Protein AF-A0A352J3D4-F1 (afdb_monomer_lite)

Sequence (105 aa):
WGMQPIVGRYTDKNNNDFIATNGLVPDYAINTQEYNTATWKPIGDVNDYLFAKAISLITGKPYQTTATRNLMIPEYKDAELYSTIESVSRQAVIIDDPKLLPPLK

Radius of gyration: 22.4 Å; chains: 1; bounding box: 53×53×46 Å

pLDDT: mean 78.1, std 12.48, range [43.06, 93.44]

Secondary structure (DSSP, 8-state):
----------B-TT--BTTTTTSPPPSS-----TT-GGG---TT-TTSHHHHHHHHHHH-PPP----------PPPPP---S-HHHHHHTS---TTSPPPPPPP-

Structure (mmCIF, N/CA/C/O backbone):
data_AF-A0A352J3D4-F1
#
_entry.id   AF-A0A352J3D4-F1
#
loop_
_atom_site.group_PDB
_atom_site.id
_atom_site.type_symbol
_atom_site.label_atom_id
_atom_site.label_alt_id
_atom_site.label_comp_id
_atom_site.label_asym_id
_atom_site.label_entity_id
_atom_site.label_seq_id
_atom_site.pdbx_PDB_ins_code
_atom_site.Cartn_x
_atom_site.Ca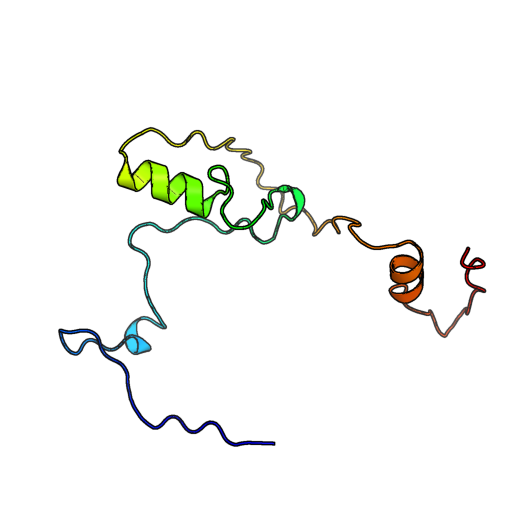rtn_y
_atom_site.Cartn_z
_atom_site.occupancy
_atom_site.B_iso_or_equiv
_atom_site.auth_seq_id
_atom_site.auth_comp_id
_atom_site.auth_asym_id
_atom_site.auth_atom_id
_atom_site.pdbx_PDB_model_num
ATOM 1 N N . TRP A 1 1 ? 13.820 -16.497 18.931 1.00 56.59 1 TRP A N 1
ATOM 2 C CA . TRP A 1 1 ? 12.379 -16.759 18.744 1.00 56.59 1 TRP A CA 1
ATOM 3 C C . TRP A 1 1 ? 11.615 -15.842 19.687 1.00 56.59 1 TRP A C 1
ATOM 5 O O . TRP A 1 1 ? 12.121 -15.569 20.768 1.00 56.59 1 TRP A O 1
ATOM 15 N N . GLY A 1 2 ? 10.466 -15.312 19.271 1.00 83.06 2 GLY A N 1
ATOM 16 C CA . GLY A 1 2 ? 9.659 -14.395 20.078 1.00 83.06 2 GLY A CA 1
ATOM 17 C C . GLY A 1 2 ? 8.185 -14.551 19.726 1.00 83.06 2 GLY A C 1
ATOM 18 O O . GLY A 1 2 ? 7.851 -14.740 18.559 1.00 83.06 2 GLY A O 1
ATOM 19 N N . MET A 1 3 ? 7.321 -14.532 20.737 1.00 86.94 3 MET A N 1
ATOM 20 C CA . MET A 1 3 ? 5.874 -14.624 20.553 1.00 86.94 3 MET A CA 1
ATOM 21 C C . MET A 1 3 ? 5.315 -13.241 20.202 1.00 86.94 3 MET A C 1
ATOM 23 O O . MET A 1 3 ? 5.642 -12.266 20.876 1.00 86.94 3 MET A O 1
ATOM 27 N N . GLN A 1 4 ? 4.453 -13.164 19.186 1.00 88.25 4 GLN A N 1
ATOM 28 C CA . GLN A 1 4 ? 3.697 -11.957 18.832 1.00 88.25 4 GLN A CA 1
ATOM 29 C C . GLN A 1 4 ? 2.209 -12.175 19.158 1.00 88.25 4 GLN A C 1
ATOM 31 O O . GLN A 1 4 ? 1.432 -12.520 18.266 1.00 88.25 4 GLN A O 1
ATOM 36 N N . PRO A 1 5 ? 1.796 -12.058 20.435 1.00 86.44 5 PRO A N 1
ATOM 37 C CA . PRO A 1 5 ? 0.395 -12.207 20.801 1.00 86.44 5 PRO A CA 1
ATOM 38 C C . PRO A 1 5 ? -0.421 -11.005 20.312 1.00 86.44 5 PRO A C 1
ATOM 40 O O . PRO A 1 5 ? 0.029 -9.860 20.374 1.00 86.44 5 PRO A O 1
ATOM 43 N N . ILE A 1 6 ? -1.652 -11.258 19.871 1.00 85.06 6 ILE A N 1
ATOM 44 C CA . ILE A 1 6 ? -2.618 -10.199 19.567 1.00 85.06 6 ILE A CA 1
ATOM 45 C C . ILE A 1 6 ? -3.198 -9.713 20.899 1.00 85.06 6 ILE A C 1
ATOM 47 O O . ILE A 1 6 ? -3.895 -10.460 21.580 1.00 85.06 6 ILE A O 1
ATOM 51 N N . VAL A 1 7 ? -2.896 -8.472 21.283 1.00 85.88 7 VAL A N 1
ATOM 52 C CA . VAL A 1 7 ? -3.280 -7.899 22.592 1.00 85.88 7 VAL A CA 1
ATOM 53 C C . VAL A 1 7 ? -4.412 -6.873 22.512 1.00 85.88 7 VAL A C 1
ATOM 55 O O . VAL A 1 7 ? -4.860 -6.367 23.536 1.00 85.88 7 VAL A O 1
ATOM 58 N N . GLY A 1 8 ? -4.894 -6.556 21.311 1.00 84.31 8 GLY A N 1
ATOM 59 C CA . GLY A 1 8 ? -5.929 -5.549 21.113 1.00 84.31 8 GLY A CA 1
ATOM 60 C C . GLY A 1 8 ? -6.519 -5.584 19.711 1.00 84.31 8 GLY A C 1
ATOM 61 O O . GLY A 1 8 ? -5.918 -6.123 18.782 1.00 84.31 8 GLY A O 1
ATOM 62 N N . ARG A 1 9 ? -7.716 -5.009 19.579 1.00 83.88 9 ARG A N 1
ATOM 63 C CA . ARG A 1 9 ? -8.400 -4.799 18.299 1.00 83.88 9 ARG A CA 1
ATOM 64 C C . ARG A 1 9 ? -8.287 -3.330 17.922 1.00 83.88 9 ARG A C 1
ATOM 66 O O . ARG A 1 9 ? -8.486 -2.463 18.770 1.00 83.88 9 ARG A O 1
ATOM 73 N N . TYR A 1 10 ? -7.980 -3.072 16.658 1.00 84.81 10 TYR A N 1
ATOM 74 C CA . TYR A 1 10 ? -7.966 -1.729 16.095 1.00 84.81 10 TYR A CA 1
ATOM 75 C C . TYR A 1 10 ? -9.288 -1.488 15.373 1.00 84.81 10 TYR A C 1
ATOM 77 O O . TYR A 1 10 ? -9.684 -2.289 14.529 1.00 84.81 10 TYR A O 1
ATOM 85 N N . THR A 1 11 ? -9.956 -0.389 15.704 1.00 88.25 11 THR A N 1
ATOM 86 C CA . THR A 1 11 ? -11.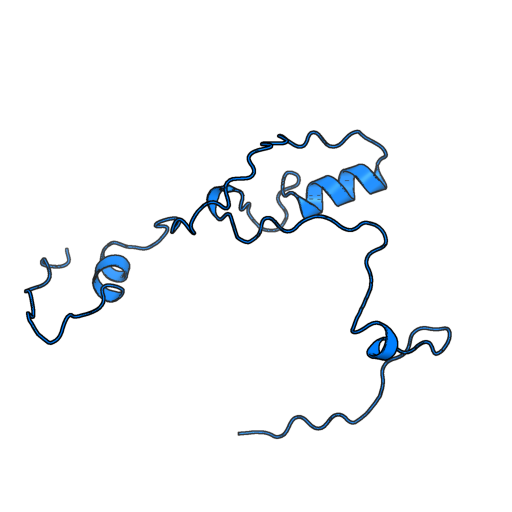205 0.039 15.067 1.00 88.25 11 THR A CA 1
ATOM 87 C C . THR A 1 11 ? -11.061 1.453 14.525 1.00 88.25 11 THR A C 1
ATOM 89 O O . THR A 1 11 ? -10.187 2.209 14.958 1.00 88.25 11 THR A O 1
ATOM 92 N N . ASP A 1 12 ? -11.928 1.830 13.588 1.00 86.88 12 ASP A N 1
ATOM 93 C CA . ASP A 1 12 ? -12.028 3.223 13.152 1.00 86.88 12 ASP A CA 1
ATOM 94 C C . ASP A 1 12 ? -12.645 4.130 14.244 1.00 86.88 12 ASP A C 1
ATOM 96 O O . ASP A 1 12 ? -13.028 3.683 15.330 1.00 86.88 12 ASP A O 1
ATOM 100 N N . LYS A 1 13 ? -12.780 5.430 13.940 1.00 89.69 13 LYS A N 1
ATOM 101 C CA . LYS A 1 13 ? -13.403 6.425 14.837 1.00 89.69 13 LYS A CA 1
ATOM 102 C C . LYS A 1 13 ? -14.864 6.116 15.202 1.00 89.69 13 LYS A C 1
ATOM 104 O O . LYS A 1 13 ? -15.383 6.690 16.153 1.00 89.69 13 LYS A O 1
ATOM 109 N N . ASN A 1 14 ? -15.531 5.2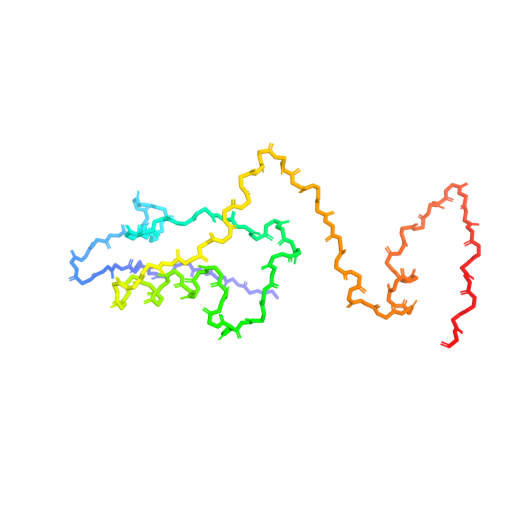75 14.415 1.00 89.69 14 ASN A N 1
ATOM 110 C CA . ASN A 1 14 ? -16.921 4.871 14.588 1.00 89.69 14 ASN A CA 1
ATOM 111 C C . ASN A 1 14 ? -17.024 3.477 15.226 1.00 89.69 14 ASN A C 1
ATOM 113 O O . ASN A 1 14 ? -18.115 2.915 15.289 1.00 89.69 14 ASN A O 1
ATOM 117 N N . ASN A 1 15 ? -15.905 2.924 15.704 1.00 84.62 15 ASN A N 1
ATOM 118 C CA . ASN A 1 15 ? -15.825 1.604 16.311 1.00 84.62 15 ASN A CA 1
ATOM 119 C C . ASN A 1 15 ? -16.123 0.444 15.334 1.00 84.62 15 ASN A C 1
ATOM 121 O O . ASN A 1 15 ? -16.452 -0.661 15.775 1.00 84.62 15 ASN A O 1
ATOM 125 N N . ASN A 1 16 ? -15.989 0.677 14.021 1.00 84.56 16 ASN A N 1
ATOM 126 C CA . ASN A 1 16 ? -16.064 -0.371 13.005 1.00 84.56 16 ASN A CA 1
ATOM 127 C C . ASN A 1 16 ? -14.769 -1.183 13.006 1.00 84.56 16 ASN A C 1
ATOM 129 O O . ASN A 1 16 ? -13.669 -0.623 13.000 1.00 84.56 16 ASN A O 1
ATOM 133 N N . ASP A 1 17 ? -14.908 -2.506 12.995 1.00 80.69 17 ASP A N 1
ATOM 134 C CA . ASP A 1 17 ? -13.781 -3.430 12.931 1.00 80.69 17 ASP A CA 1
ATOM 135 C C . ASP A 1 17 ? -13.484 -3.839 11.482 1.00 80.69 17 ASP A C 1
ATOM 137 O O . ASP A 1 17 ? -14.383 -4.198 10.720 1.00 80.69 17 ASP A O 1
ATOM 141 N N . PHE A 1 18 ? -12.203 -3.839 11.130 1.00 83.31 18 PHE A N 1
ATOM 142 C CA . PHE A 1 18 ? -11.671 -4.264 9.838 1.00 83.31 18 PHE A CA 1
ATOM 143 C C . PHE A 1 18 ? -11.614 -5.793 9.673 1.00 83.31 18 PHE A C 1
ATOM 145 O O . PHE A 1 18 ? -11.347 -6.282 8.576 1.00 83.31 18 PHE A O 1
ATOM 152 N N . ILE A 1 19 ? -11.878 -6.571 10.732 1.00 80.88 19 ILE A N 1
ATOM 153 C CA . ILE A 1 19 ? -11.982 -8.039 10.665 1.00 80.88 19 ILE A CA 1
ATOM 154 C C . ILE A 1 19 ? -13.144 -8.463 9.756 1.00 80.88 19 ILE A C 1
ATOM 156 O O . ILE A 1 19 ? -12.995 -9.395 8.970 1.00 80.88 19 ILE A O 1
ATOM 160 N N . ALA A 1 20 ? -14.288 -7.772 9.824 1.00 78.88 20 ALA A N 1
ATOM 161 C CA . ALA A 1 20 ? -15.477 -8.134 9.046 1.00 78.88 20 ALA A CA 1
ATOM 162 C C . ALA A 1 20 ? -15.262 -7.987 7.530 1.00 78.88 20 ALA A C 1
ATOM 164 O O . ALA A 1 20 ? -15.854 -8.721 6.743 1.00 78.88 20 ALA A O 1
ATOM 165 N N . THR A 1 21 ? -14.400 -7.053 7.130 1.00 78.81 21 THR A N 1
ATOM 166 C CA . THR A 1 21 ? -14.058 -6.762 5.733 1.00 78.81 21 THR A CA 1
ATOM 167 C C . THR A 1 21 ? -12.762 -7.430 5.282 1.00 78.81 21 THR A C 1
ATOM 169 O O . THR A 1 21 ? -12.361 -7.251 4.136 1.00 78.81 21 THR A O 1
ATOM 172 N N . ASN A 1 22 ? -12.110 -8.206 6.157 1.00 83.81 22 ASN A N 1
ATOM 173 C CA . ASN A 1 22 ? -10.789 -8.787 5.920 1.00 83.81 22 ASN A CA 1
ATOM 174 C C . ASN A 1 22 ? -9.738 -7.732 5.506 1.00 83.81 22 ASN A C 1
ATOM 176 O O . ASN A 1 22 ? -8.938 -7.949 4.596 1.00 83.81 22 ASN A O 1
ATOM 180 N N . GLY A 1 23 ? -9.759 -6.572 6.169 1.00 83.75 23 GLY A N 1
ATOM 181 C CA . GLY A 1 23 ? -8.867 -5.445 5.899 1.00 83.75 23 GLY A CA 1
ATOM 182 C C . GLY A 1 23 ? -9.580 -4.198 5.376 1.00 83.75 23 GLY A C 1
ATOM 183 O O . GLY A 1 23 ? -10.800 -4.059 5.472 1.00 83.75 23 GLY A O 1
ATOM 184 N N . LEU A 1 24 ? -8.792 -3.254 4.860 1.00 86.88 24 LEU A N 1
ATOM 185 C CA . LEU A 1 24 ? -9.287 -1.992 4.310 1.00 86.88 24 LEU A CA 1
ATOM 186 C C . LEU A 1 24 ? -9.729 -2.179 2.858 1.00 86.88 24 LEU A C 1
ATOM 188 O O . LEU A 1 24 ? -8.988 -2.729 2.045 1.00 86.88 24 LEU A O 1
ATOM 192 N N . VAL A 1 25 ? -10.919 -1.676 2.530 1.00 88.25 25 VAL A N 1
ATOM 193 C CA . VAL A 1 25 ? -11.448 -1.681 1.163 1.00 88.25 25 VAL A CA 1
ATOM 194 C C . VAL A 1 25 ? -11.132 -0.332 0.510 1.00 88.25 25 VAL A C 1
ATOM 196 O O . VAL A 1 25 ? -11.491 0.698 1.080 1.00 88.25 25 VAL A O 1
ATOM 199 N N . PRO A 1 26 ? -10.458 -0.298 -0.652 1.00 89.75 26 PRO A N 1
ATOM 200 C CA . PRO A 1 26 ? -10.179 0.952 -1.346 1.00 89.75 26 PRO A CA 1
ATOM 201 C C . PRO A 1 26 ? -11.442 1.504 -2.017 1.00 89.75 26 PRO A C 1
ATOM 203 O O . PRO A 1 26 ? -12.182 0.759 -2.658 1.00 89.75 26 PRO A O 1
ATOM 206 N N . ASP A 1 27 ? -11.631 2.824 -1.970 1.00 91.75 27 ASP A N 1
ATOM 207 C CA . ASP A 1 27 ? -12.724 3.499 -2.692 1.00 91.75 27 ASP A CA 1
ATOM 208 C C . ASP A 1 27 ? -12.590 3.353 -4.219 1.00 91.75 27 ASP A C 1
ATOM 210 O O . ASP A 1 27 ? -13.577 3.319 -4.953 1.00 91.75 27 ASP A O 1
ATOM 214 N N . TYR A 1 28 ? -11.348 3.243 -4.702 1.00 90.75 28 TYR A N 1
ATOM 215 C CA . TYR A 1 28 ? -11.014 3.060 -6.112 1.00 90.75 28 TYR A CA 1
ATOM 216 C C . TYR A 1 28 ? -10.132 1.826 -6.281 1.00 90.75 28 TYR A C 1
ATOM 218 O O . TYR A 1 28 ? -8.911 1.895 -6.140 1.00 90.75 28 TYR A O 1
ATOM 226 N N . ALA A 1 29 ? -10.749 0.691 -6.604 1.00 88.88 29 ALA A N 1
ATOM 227 C CA . ALA A 1 29 ? -10.017 -0.529 -6.915 1.00 88.88 29 ALA A CA 1
ATOM 228 C C . ALA A 1 29 ? -9.247 -0.384 -8.240 1.00 88.88 29 ALA A C 1
ATOM 230 O O . ALA A 1 29 ? -9.802 0.022 -9.265 1.00 88.88 29 ALA A O 1
ATOM 231 N N . ILE A 1 30 ? -7.961 -0.731 -8.215 1.00 86.56 30 ILE A N 1
ATOM 232 C CA . ILE A 1 30 ? -7.081 -0.766 -9.384 1.00 86.56 30 ILE A CA 1
ATOM 233 C C . ILE A 1 30 ? -6.619 -2.211 -9.543 1.00 86.56 30 ILE A C 1
ATOM 235 O O . ILE A 1 30 ? -6.254 -2.858 -8.564 1.00 86.56 30 ILE A O 1
ATOM 239 N N . ASN A 1 31 ? -6.654 -2.723 -10.770 1.00 85.75 31 ASN A N 1
ATOM 240 C CA . ASN A 1 31 ? -6.141 -4.057 -11.050 1.00 85.75 31 ASN A CA 1
ATOM 241 C C . ASN A 1 31 ? -4.628 -4.083 -10.824 1.00 85.75 31 ASN A C 1
ATOM 243 O O . ASN A 1 31 ? -3.919 -3.220 -11.346 1.00 85.75 31 ASN A O 1
ATOM 247 N N . THR A 1 32 ? -4.152 -5.094 -10.097 1.00 82.19 32 THR A N 1
ATOM 248 C CA . THR A 1 32 ? -2.718 -5.357 -9.953 1.00 82.19 32 THR A CA 1
ATOM 249 C C . THR A 1 32 ? -2.041 -5.482 -11.307 1.00 82.19 32 THR A C 1
ATOM 251 O O . THR A 1 32 ? -2.559 -6.137 -12.212 1.00 82.19 32 THR A O 1
ATOM 254 N N . GLN A 1 33 ? -0.835 -4.936 -11.398 1.00 84.44 33 GLN A N 1
ATOM 255 C CA . GLN A 1 33 ? 0.126 -5.236 -12.463 1.00 84.44 33 GLN A CA 1
ATOM 256 C C . GLN A 1 33 ? 1.487 -5.675 -11.904 1.00 84.44 33 GLN A C 1
ATOM 258 O O . GLN A 1 33 ? 2.457 -5.798 -12.645 1.00 84.44 33 GLN A O 1
ATOM 263 N N . GLU A 1 34 ? 1.567 -5.951 -10.600 1.00 82.19 34 GLU A N 1
ATOM 264 C CA . GLU A 1 34 ? 2.774 -6.370 -9.881 1.00 82.19 34 GLU A CA 1
ATOM 265 C C . GLU A 1 34 ? 3.402 -7.623 -10.489 1.00 82.19 34 GLU A C 1
ATOM 267 O O . GLU A 1 34 ? 4.618 -7.772 -10.449 1.00 82.19 34 GLU A O 1
ATOM 272 N N . TYR A 1 35 ? 2.599 -8.491 -11.110 1.00 83.88 35 TYR A N 1
ATOM 273 C CA . TYR A 1 35 ? 3.087 -9.678 -11.812 1.00 83.88 35 TYR A CA 1
ATOM 274 C C . TYR A 1 35 ? 3.960 -9.346 -13.037 1.00 83.88 35 TYR A C 1
ATOM 276 O O . TYR A 1 35 ? 4.713 -10.200 -13.499 1.00 83.88 35 TYR A O 1
ATOM 284 N N . ASN A 1 36 ? 3.866 -8.127 -13.580 1.00 84.06 36 ASN A N 1
ATOM 285 C CA . ASN A 1 36 ? 4.566 -7.697 -14.783 1.00 84.06 36 ASN A CA 1
ATOM 286 C C . ASN A 1 36 ? 5.727 -6.747 -14.450 1.00 84.06 36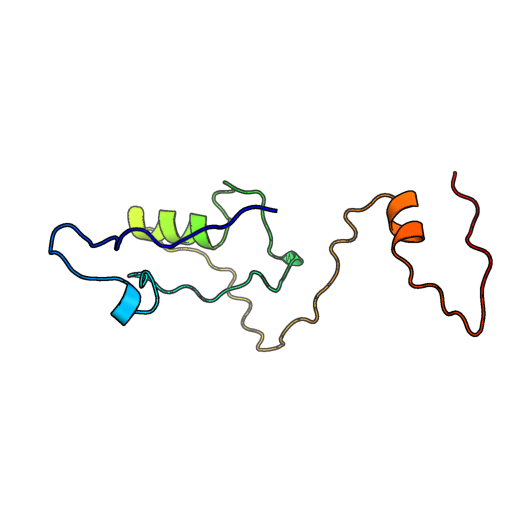 ASN A C 1
ATOM 288 O O . ASN A 1 36 ? 5.584 -5.520 -14.466 1.00 84.06 36 ASN A O 1
ATOM 292 N N . THR A 1 37 ? 6.902 -7.328 -14.222 1.00 86.19 37 THR A N 1
ATOM 293 C CA . THR A 1 37 ? 8.167 -6.625 -13.937 1.00 86.19 37 THR A CA 1
ATOM 294 C C . THR A 1 37 ? 8.549 -5.590 -14.994 1.00 86.19 37 THR A C 1
ATOM 296 O O . THR A 1 37 ? 9.126 -4.560 -14.658 1.00 86.19 37 THR A O 1
ATOM 299 N N . ALA A 1 38 ? 8.170 -5.791 -16.261 1.00 85.69 38 ALA A N 1
ATOM 300 C CA . ALA A 1 38 ? 8.459 -4.843 -17.340 1.00 85.69 38 ALA A CA 1
ATOM 301 C C . ALA A 1 38 ? 7.710 -3.506 -17.192 1.00 85.69 38 ALA A C 1
ATOM 303 O O . ALA A 1 38 ? 8.067 -2.519 -17.831 1.00 85.69 38 ALA A O 1
ATOM 304 N N . THR A 1 39 ? 6.659 -3.470 -16.368 1.00 83.44 39 THR A N 1
ATOM 305 C CA . THR A 1 39 ? 5.878 -2.255 -16.081 1.00 83.44 39 THR A CA 1
ATOM 306 C C . THR A 1 39 ? 6.273 -1.575 -14.777 1.00 83.44 39 THR A C 1
ATOM 308 O O . THR A 1 39 ? 5.706 -0.534 -14.441 1.00 83.44 39 THR A O 1
ATOM 311 N N . TRP A 1 40 ? 7.233 -2.143 -14.043 1.00 86.31 40 TRP A N 1
ATOM 312 C CA . TRP A 1 40 ? 7.676 -1.583 -12.777 1.00 86.31 40 TRP A CA 1
ATOM 313 C C . TRP A 1 40 ? 8.409 -0.269 -12.997 1.00 86.31 40 TRP A C 1
ATOM 315 O O . TRP A 1 40 ? 9.201 -0.106 -13.927 1.00 86.31 40 TRP A O 1
ATOM 325 N N . LYS A 1 41 ? 8.143 0.671 -12.098 1.00 87.25 41 LYS A N 1
ATOM 326 C CA . LYS A 1 41 ? 8.811 1.964 -12.049 1.00 87.25 41 LYS A CA 1
ATOM 327 C C . LYS A 1 41 ? 9.400 2.183 -10.660 1.00 87.25 41 LYS A C 1
ATOM 329 O O . LYS A 1 41 ? 8.958 1.542 -9.705 1.00 87.25 41 LYS A O 1
ATOM 334 N N . PRO A 1 42 ? 10.401 3.066 -10.526 1.00 88.69 42 PRO A N 1
ATOM 335 C CA . PRO A 1 42 ? 10.919 3.445 -9.220 1.00 88.69 42 PRO A CA 1
ATOM 336 C C . PRO A 1 42 ? 9.807 3.972 -8.305 1.00 88.69 42 PRO A C 1
ATOM 338 O O . PRO A 1 42 ? 8.893 4.667 -8.756 1.00 88.69 42 PRO A O 1
ATOM 341 N N . ILE A 1 43 ? 9.903 3.683 -7.006 1.00 88.00 43 ILE A N 1
ATOM 342 C CA . ILE A 1 43 ? 8.963 4.212 -6.010 1.00 88.00 43 ILE A CA 1
ATOM 343 C C . ILE A 1 43 ? 8.997 5.744 -6.059 1.00 88.00 43 ILE A C 1
ATOM 345 O O . ILE A 1 43 ? 10.060 6.354 -5.951 1.00 88.00 43 ILE A O 1
ATOM 349 N N . GLY A 1 44 ? 7.823 6.358 -6.210 1.00 86.25 44 GLY A N 1
ATOM 350 C CA . GLY A 1 44 ? 7.676 7.809 -6.323 1.00 86.25 44 GLY A CA 1
ATOM 351 C C . GLY A 1 44 ? 7.737 8.358 -7.753 1.00 86.25 44 GLY A C 1
ATOM 352 O O . GLY A 1 44 ? 7.572 9.564 -7.926 1.00 86.25 44 GLY A O 1
ATOM 353 N N . ASP A 1 45 ? 7.917 7.521 -8.783 1.00 88.94 45 ASP A N 1
ATOM 354 C CA . ASP A 1 45 ? 7.728 7.948 -10.174 1.00 88.94 45 ASP A CA 1
ATOM 355 C C . ASP A 1 45 ? 6.262 8.347 -10.397 1.00 88.94 45 ASP A C 1
ATOM 357 O O . ASP A 1 45 ? 5.349 7.542 -10.222 1.00 88.94 45 ASP A O 1
ATOM 361 N N . VAL A 1 46 ? 6.023 9.593 -10.808 1.00 87.88 46 VAL A N 1
ATOM 362 C CA . VAL A 1 46 ? 4.675 10.137 -11.067 1.00 87.88 46 VAL A CA 1
ATOM 363 C C . VAL A 1 46 ? 3.913 9.395 -12.163 1.00 87.88 46 VAL A C 1
ATOM 365 O O . VAL A 1 46 ? 2.705 9.569 -12.293 1.00 87.88 46 VAL A O 1
ATOM 368 N N . ASN A 1 47 ? 4.612 8.590 -12.962 1.00 87.06 47 ASN A N 1
ATOM 369 C CA . ASN A 1 47 ? 4.048 7.753 -14.006 1.00 87.06 47 ASN A CA 1
ATOM 370 C C . ASN A 1 47 ? 3.861 6.295 -13.559 1.00 87.06 47 ASN A C 1
ATOM 372 O O . ASN A 1 47 ? 3.484 5.471 -14.400 1.00 87.06 47 ASN A O 1
ATOM 376 N N . ASP A 1 48 ? 4.170 5.945 -12.306 1.00 88.38 48 ASP A N 1
ATOM 377 C CA . ASP A 1 48 ? 3.788 4.659 -11.718 1.00 88.38 48 ASP A CA 1
ATOM 378 C C . ASP A 1 48 ? 2.265 4.511 -11.732 1.00 88.38 48 ASP A C 1
ATOM 380 O O . ASP A 1 48 ? 1.535 5.489 -11.606 1.00 88.38 48 ASP A O 1
ATOM 384 N N . TYR A 1 49 ? 1.761 3.297 -11.916 1.00 88.12 49 TYR A N 1
ATOM 385 C CA . TYR A 1 49 ? 0.340 3.102 -12.171 1.00 88.12 49 TYR A CA 1
ATOM 386 C C . TYR A 1 49 ? -0.558 3.465 -10.980 1.00 88.12 49 TYR A C 1
ATOM 388 O O . TYR A 1 49 ? -1.619 4.062 -11.186 1.00 88.12 49 TYR A O 1
ATOM 396 N N . LEU A 1 50 ? -0.131 3.177 -9.744 1.00 90.81 50 LEU A N 1
ATOM 397 C CA . LEU A 1 50 ? -0.876 3.566 -8.546 1.00 90.81 50 LEU A CA 1
ATOM 398 C C . LEU A 1 50 ? -0.740 5.063 -8.317 1.00 90.81 50 LEU A C 1
ATOM 400 O O . LEU A 1 50 ? -1.739 5.751 -8.087 1.00 90.81 50 LEU A O 1
ATOM 404 N N . PHE A 1 51 ? 0.485 5.585 -8.420 1.00 90.69 51 PHE A N 1
ATOM 405 C CA . PHE A 1 51 ? 0.727 6.989 -8.116 1.00 90.69 51 PHE A CA 1
ATOM 406 C C . PHE A 1 51 ? 0.085 7.920 -9.150 1.00 90.69 51 PHE A C 1
ATOM 408 O O . PHE A 1 51 ? -0.615 8.867 -8.792 1.00 90.69 51 PHE A O 1
ATOM 415 N N . ALA A 1 52 ? 0.221 7.611 -10.436 1.00 89.50 52 ALA A N 1
ATOM 416 C CA . ALA A 1 52 ? -0.398 8.369 -11.512 1.00 89.50 52 ALA A CA 1
ATOM 417 C C . ALA A 1 52 ? -1.931 8.334 -11.428 1.00 89.50 52 ALA A C 1
ATOM 419 O O . ALA A 1 52 ? -2.588 9.358 -11.645 1.00 89.50 52 ALA A O 1
ATOM 420 N N . LYS A 1 53 ? -2.521 7.184 -11.059 1.00 89.50 53 LYS A N 1
ATOM 421 C CA . LYS A 1 53 ? -3.966 7.084 -10.830 1.00 89.50 53 LYS A CA 1
ATOM 422 C C . LYS A 1 53 ? -4.401 7.936 -9.639 1.00 89.50 53 LYS A C 1
ATOM 424 O O . LYS A 1 53 ? -5.406 8.635 -9.754 1.00 89.50 53 LYS A O 1
ATOM 429 N N . ALA A 1 54 ? -3.643 7.941 -8.544 1.00 91.88 54 ALA A N 1
ATOM 430 C CA . ALA A 1 54 ? -3.911 8.809 -7.400 1.00 91.88 54 ALA A CA 1
ATOM 431 C C . ALA A 1 54 ? -3.851 10.297 -7.790 1.00 91.88 54 ALA A C 1
ATOM 433 O O . ALA A 1 54 ? -4.785 11.042 -7.499 1.00 91.88 54 ALA A O 1
ATOM 434 N N . ILE A 1 55 ? -2.820 10.724 -8.529 1.00 92.25 55 ILE A N 1
ATOM 435 C CA . ILE A 1 55 ? -2.701 12.103 -9.035 1.00 92.25 55 ILE A CA 1
ATOM 436 C C . ILE A 1 55 ? -3.898 12.461 -9.921 1.00 92.25 55 ILE A C 1
ATOM 438 O O . ILE A 1 55 ? -4.471 13.542 -9.785 1.00 92.25 55 ILE A O 1
ATOM 442 N N . SER A 1 56 ? -4.305 11.563 -10.818 1.00 91.56 56 SER A N 1
ATOM 443 C CA . SER A 1 56 ? -5.476 11.767 -11.675 1.00 91.56 56 SER A CA 1
ATOM 444 C C . SER A 1 56 ? -6.763 11.935 -10.868 1.00 91.56 56 SER A C 1
ATOM 446 O O . SER A 1 56 ? -7.515 12.871 -11.129 1.00 91.56 56 SER A O 1
ATOM 448 N N . LEU A 1 57 ? -6.990 11.087 -9.859 1.00 92.88 57 LEU A N 1
ATOM 449 C CA . LEU A 1 57 ? -8.165 11.167 -8.987 1.00 92.88 57 LEU A CA 1
ATOM 450 C C . LEU A 1 57 ? -8.188 12.466 -8.171 1.00 92.88 57 LEU A C 1
ATOM 452 O O . LEU A 1 57 ? -9.238 13.088 -8.051 1.00 92.88 57 LEU A O 1
ATOM 456 N N . ILE A 1 58 ? -7.034 12.909 -7.666 1.00 92.75 58 ILE A N 1
ATOM 457 C CA . ILE A 1 58 ? -6.910 14.155 -6.895 1.00 92.75 58 ILE A CA 1
ATOM 458 C C . ILE A 1 58 ? -7.113 15.386 -7.788 1.00 92.75 58 ILE A C 1
ATOM 460 O O . ILE A 1 58 ? -7.754 16.352 -7.384 1.00 92.75 58 ILE A O 1
ATOM 464 N N . THR A 1 59 ? -6.549 15.378 -8.998 1.00 93.44 59 THR A N 1
ATOM 465 C CA . THR A 1 59 ? -6.524 16.559 -9.881 1.00 93.44 59 THR A CA 1
ATOM 466 C C . THR A 1 59 ? -7.695 16.635 -10.859 1.00 93.44 59 THR A C 1
ATOM 468 O O . THR A 1 59 ? -7.864 17.661 -11.516 1.00 93.44 59 THR A O 1
ATOM 471 N N . GLY A 1 60 ? -8.469 15.559 -11.015 1.00 89.81 60 GLY A N 1
ATOM 472 C CA . GLY A 1 60 ? -9.532 15.447 -12.018 1.00 89.81 60 GLY A CA 1
ATOM 473 C C . GLY A 1 60 ? -9.030 15.387 -13.466 1.00 89.81 60 GLY A C 1
ATOM 474 O O . GLY A 1 60 ? -9.833 15.412 -14.398 1.00 89.81 60 GLY A O 1
ATOM 475 N N . LYS A 1 61 ? -7.710 15.317 -13.690 1.00 86.56 61 LYS A N 1
ATOM 476 C CA . LYS A 1 61 ? -7.127 15.221 -15.033 1.00 86.56 61 LYS A CA 1
ATOM 477 C C . LYS A 1 61 ? -7.173 13.775 -15.528 1.00 86.56 61 LYS A C 1
ATOM 479 O O . LYS A 1 61 ? -6.913 12.865 -14.738 1.00 86.56 61 LYS A O 1
ATOM 484 N N . PRO A 1 62 ? -7.463 13.535 -16.820 1.00 76.62 62 PRO A N 1
ATOM 485 C CA . PRO A 1 62 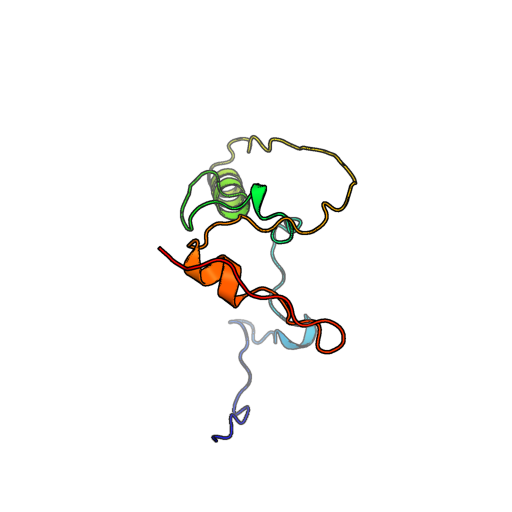? -7.537 12.183 -17.353 1.00 76.62 62 PRO A CA 1
ATOM 486 C C . PRO A 1 62 ? -6.178 11.487 -17.248 1.00 76.62 62 PRO A C 1
ATOM 488 O O . PRO A 1 62 ? -5.160 11.997 -17.717 1.00 76.62 62 PRO A O 1
ATOM 491 N N . TYR A 1 63 ? -6.178 10.307 -16.631 1.00 69.19 63 TYR A N 1
ATOM 492 C CA . TYR A 1 63 ? -5.022 9.425 -16.593 1.00 69.19 63 TYR A CA 1
ATOM 493 C C . TYR A 1 63 ? -4.844 8.768 -17.963 1.00 69.19 63 TYR A C 1
ATOM 495 O O . TYR A 1 63 ? -5.726 8.050 -18.434 1.00 69.19 63 TYR A O 1
ATOM 503 N N . GLN A 1 64 ? -3.704 9.016 -18.602 1.00 61.75 64 GLN A N 1
ATOM 504 C CA . GLN A 1 64 ? -3.301 8.322 -19.820 1.00 61.75 64 GLN A CA 1
ATOM 505 C C . GLN A 1 64 ? -2.736 6.957 -19.410 1.00 61.75 64 GLN A C 1
ATOM 507 O O . GLN A 1 64 ? -1.528 6.800 -19.246 1.00 61.75 64 GLN A O 1
ATOM 512 N N . THR A 1 65 ? -3.600 5.964 -19.189 1.00 54.41 65 THR A N 1
ATOM 513 C CA . THR A 1 65 ? -3.128 4.580 -19.218 1.00 54.41 65 THR A CA 1
ATOM 514 C C . THR A 1 65 ? -2.803 4.237 -20.658 1.00 54.41 65 THR A C 1
ATOM 516 O O . THR A 1 65 ? -3.674 4.273 -21.530 1.00 54.41 65 THR A O 1
ATOM 519 N N . THR A 1 66 ? -1.572 3.813 -20.921 1.00 50.66 66 THR A N 1
ATOM 520 C CA . THR A 1 66 ? -1.315 2.950 -22.071 1.00 50.66 66 THR A CA 1
ATOM 521 C C . THR A 1 66 ? -2.009 1.629 -21.759 1.00 50.66 66 THR A C 1
ATOM 523 O O . THR A 1 66 ? -1.434 0.729 -21.158 1.00 50.66 66 THR A O 1
ATOM 526 N N . ALA A 1 67 ? -3.307 1.552 -22.048 1.00 43.16 67 ALA A N 1
ATOM 527 C CA . ALA A 1 67 ? -4.089 0.345 -21.878 1.00 43.16 67 ALA A CA 1
ATOM 528 C C . ALA A 1 67 ? -3.616 -0.673 -22.919 1.00 43.16 67 ALA A C 1
ATOM 530 O O . ALA A 1 67 ? -4.203 -0.809 -23.991 1.00 43.16 67 ALA A O 1
ATOM 531 N N . THR A 1 68 ? -2.552 -1.408 -22.615 1.00 45.62 68 THR A N 1
ATOM 532 C CA . THR A 1 68 ? -2.246 -2.656 -23.303 1.00 45.62 68 THR A CA 1
ATOM 533 C C . THR A 1 68 ? -3.272 -3.685 -22.843 1.00 45.62 68 THR A C 1
ATOM 535 O O . THR A 1 68 ? -3.033 -4.509 -21.967 1.00 45.62 68 THR A O 1
ATOM 538 N N . ARG A 1 69 ? -4.473 -3.621 -23.436 1.00 43.06 69 ARG A N 1
ATOM 539 C CA . ARG A 1 69 ? -5.386 -4.763 -23.462 1.00 43.06 69 ARG A CA 1
ATOM 540 C C . ARG A 1 69 ? -4.655 -5.894 -24.175 1.00 43.06 69 ARG A C 1
ATOM 542 O O . ARG A 1 69 ? -4.643 -5.935 -25.396 1.00 43.06 69 ARG A O 1
ATOM 549 N N . ASN A 1 70 ? -4.068 -6.800 -23.412 1.00 43.91 70 ASN A N 1
ATOM 550 C CA . ASN A 1 70 ? -3.824 -8.159 -23.858 1.00 43.91 70 ASN A CA 1
ATOM 551 C C . ASN A 1 70 ? -4.072 -9.080 -22.667 1.00 43.91 70 ASN A C 1
ATOM 553 O O . ASN A 1 70 ? -3.349 -9.045 -21.678 1.00 43.91 70 ASN A O 1
ATOM 557 N N . LEU A 1 71 ? -5.113 -9.908 -22.783 1.00 48.78 71 LEU A N 1
ATOM 558 C CA . LEU A 1 71 ? -5.448 -11.021 -21.885 1.00 48.78 71 LEU A CA 1
ATOM 559 C C . LEU A 1 71 ? -4.455 -12.189 -22.044 1.00 48.78 71 LEU A C 1
ATOM 561 O O . LEU A 1 71 ? -4.834 -13.355 -22.023 1.00 48.78 71 LEU A O 1
ATOM 565 N N . MET A 1 72 ? -3.175 -11.884 -22.233 1.00 53.09 72 MET A N 1
ATOM 566 C CA . MET A 1 72 ? -2.100 -12.844 -22.055 1.00 53.09 72 MET A CA 1
ATOM 567 C C . MET A 1 72 ? -1.519 -12.540 -20.691 1.00 53.09 72 MET A C 1
ATOM 569 O O . MET A 1 72 ? -0.907 -11.490 -20.520 1.00 53.09 72 MET A O 1
ATOM 573 N N . ILE A 1 73 ? -1.750 -13.429 -19.726 1.00 53.47 73 ILE A N 1
ATOM 574 C CA . ILE A 1 73 ? -0.981 -13.452 -18.483 1.00 53.47 73 ILE A CA 1
ATOM 575 C C . ILE A 1 73 ? 0.480 -13.569 -18.939 1.00 53.47 73 ILE A C 1
ATOM 577 O O . ILE A 1 73 ? 0.844 -14.616 -19.479 1.00 53.47 73 ILE A O 1
ATOM 581 N N . PRO A 1 74 ? 1.293 -12.501 -18.858 1.00 58.75 74 PRO A N 1
ATOM 582 C CA . PRO A 1 74 ? 2.686 -12.596 -19.225 1.00 58.75 74 PRO A CA 1
ATOM 583 C C . PRO A 1 74 ? 3.317 -13.514 -18.190 1.00 58.75 74 PRO A C 1
ATOM 585 O O . PRO A 1 74 ? 3.194 -13.285 -16.986 1.00 58.75 74 PRO A O 1
ATOM 588 N N . GLU A 1 75 ? 3.950 -14.576 -18.668 1.00 64.88 75 GLU A N 1
ATOM 589 C CA . GLU A 1 75 ? 4.864 -15.359 -17.853 1.00 64.88 75 GLU A CA 1
ATOM 590 C C . GLU A 1 75 ? 5.856 -14.401 -17.180 1.00 64.88 75 GLU A C 1
ATOM 592 O O . GLU A 1 75 ? 6.304 -13.433 -17.806 1.00 64.88 75 GLU A O 1
ATOM 597 N N . TYR A 1 76 ? 6.142 -14.625 -15.894 1.00 62.22 76 TYR A N 1
ATOM 598 C CA . TYR A 1 76 ? 7.107 -13.818 -15.154 1.00 62.22 76 TYR A CA 1
ATOM 599 C C . TYR A 1 76 ? 8.427 -13.784 -15.931 1.00 62.22 76 TYR A C 1
ATOM 601 O O . TYR A 1 76 ? 9.052 -14.821 -16.152 1.00 62.22 76 TYR A O 1
ATOM 60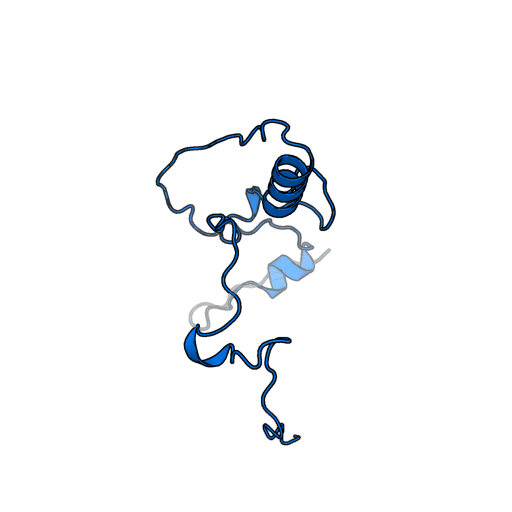9 N N . LYS A 1 77 ? 8.836 -12.589 -16.365 1.00 67.69 77 LYS A N 1
ATOM 610 C CA . LYS A 1 77 ? 10.137 -12.365 -16.992 1.00 67.69 77 LYS A CA 1
ATOM 611 C C . LYS A 1 77 ? 11.052 -11.725 -15.965 1.00 67.69 77 LYS A C 1
ATOM 613 O O . LYS A 1 77 ? 10.762 -10.633 -15.473 1.00 67.69 77 LYS A O 1
ATOM 618 N N . ASP A 1 78 ? 12.133 -12.418 -15.632 1.00 71.88 78 ASP A N 1
ATOM 619 C CA . ASP A 1 78 ? 13.182 -11.843 -14.800 1.00 71.88 78 ASP A CA 1
ATOM 620 C C . ASP A 1 78 ? 13.726 -10.582 -15.501 1.00 71.88 78 ASP A C 1
ATOM 622 O O . ASP A 1 78 ? 13.885 -10.555 -16.721 1.00 71.88 78 ASP A O 1
ATOM 626 N N . ALA A 1 79 ? 13.935 -9.512 -14.736 1.00 75.81 79 ALA A N 1
ATOM 627 C CA . ALA A 1 79 ? 14.433 -8.240 -15.251 1.00 75.81 79 ALA A CA 1
ATOM 628 C C . ALA A 1 79 ? 15.949 -8.269 -15.525 1.00 75.81 79 ALA A C 1
ATOM 630 O O . ALA A 1 79 ? 16.493 -7.278 -16.004 1.00 75.81 79 ALA A O 1
ATOM 631 N N . GLU A 1 80 ? 16.628 -9.375 -15.187 1.00 77.00 80 GLU A N 1
ATOM 632 C CA . GLU A 1 80 ? 18.073 -9.590 -15.370 1.00 77.00 80 GLU A CA 1
ATOM 633 C C . GLU A 1 80 ? 18.944 -8.500 -14.716 1.00 77.00 80 GLU A C 1
ATOM 635 O O . GLU A 1 80 ? 20.098 -8.285 -15.082 1.00 77.00 80 GLU A O 1
ATOM 640 N N . LEU A 1 81 ? 18.408 -7.819 -13.696 1.00 76.75 81 LEU A N 1
ATOM 641 C CA . LEU A 1 81 ? 19.085 -6.755 -12.945 1.00 76.75 81 LEU A CA 1
ATOM 642 C C . LEU A 1 81 ? 20.044 -7.322 -11.886 1.00 76.75 81 LEU A C 1
ATOM 644 O O . LEU A 1 81 ? 20.037 -6.893 -10.734 1.00 76.75 81 LEU A O 1
ATOM 648 N N . TYR A 1 82 ? 20.852 -8.306 -12.263 1.00 76.50 82 TYR A N 1
ATOM 649 C CA . TYR A 1 82 ? 21.829 -8.946 -11.390 1.00 76.50 82 TYR A CA 1
ATOM 650 C C . TYR A 1 82 ? 23.200 -9.016 -12.062 1.00 76.50 82 TYR A C 1
ATOM 652 O O . TYR A 1 82 ? 23.335 -9.010 -13.285 1.00 76.50 82 TYR A O 1
ATOM 660 N N . SER A 1 83 ? 24.252 -9.052 -11.244 1.00 75.38 83 SER A N 1
ATOM 661 C CA . SER A 1 83 ? 25.627 -9.146 -11.746 1.00 75.38 83 SER A CA 1
ATOM 662 C C . SER A 1 83 ? 25.911 -10.514 -12.382 1.00 75.38 83 SER A C 1
ATOM 664 O O . SER A 1 83 ? 25.241 -11.506 -12.091 1.00 75.38 83 SER A O 1
ATOM 666 N N . THR A 1 84 ? 26.963 -10.609 -13.198 1.00 75.06 84 THR A N 1
ATOM 667 C CA . THR A 1 84 ? 27.449 -11.885 -13.762 1.00 75.06 84 THR A CA 1
ATOM 668 C C . THR A 1 84 ? 27.817 -12.926 -12.702 1.00 75.06 84 THR A C 1
ATOM 670 O O . THR A 1 84 ? 27.782 -14.118 -12.977 1.00 75.06 84 THR A O 1
ATOM 673 N N . ILE A 1 85 ? 28.166 -12.505 -11.486 1.00 75.69 85 ILE A N 1
ATOM 674 C CA . ILE A 1 85 ? 28.464 -13.415 -10.370 1.00 75.69 85 ILE A CA 1
ATOM 675 C C . ILE A 1 85 ? 27.164 -13.962 -9.769 1.00 75.69 85 ILE A C 1
ATOM 677 O O . ILE A 1 85 ? 27.039 -15.151 -9.462 1.00 75.69 85 ILE A O 1
ATOM 681 N N . GLU A 1 86 ? 26.176 -13.088 -9.614 1.00 74.88 86 GLU A N 1
ATOM 682 C CA . GLU A 1 86 ? 24.872 -13.435 -9.061 1.00 74.88 86 GLU A CA 1
ATOM 683 C C . GLU A 1 86 ? 24.064 -14.321 -10.022 1.00 74.88 86 GLU A C 1
ATOM 685 O O . GLU A 1 86 ? 23.365 -15.228 -9.570 1.00 74.88 86 GLU A O 1
ATOM 690 N N . SER A 1 87 ? 24.239 -14.154 -11.338 1.00 77.44 87 SER A N 1
ATOM 691 C CA . SER A 1 87 ? 23.622 -15.023 -12.347 1.00 77.44 87 SER A CA 1
ATOM 692 C C . SER A 1 87 ? 24.096 -16.475 -12.240 1.00 77.44 87 SER A C 1
ATOM 694 O O . SER A 1 87 ? 23.279 -17.394 -12.268 1.00 77.44 87 SER A O 1
ATOM 696 N N . VAL A 1 88 ? 25.401 -16.691 -12.051 1.00 75.00 88 VAL A N 1
ATOM 697 C CA . VAL A 1 88 ? 26.003 -18.024 -11.887 1.00 75.00 88 VAL A CA 1
ATOM 698 C C . VAL A 1 88 ? 25.559 -18.664 -10.570 1.00 75.00 88 VAL A C 1
ATOM 700 O O . VAL A 1 88 ? 25.253 -19.851 -10.528 1.00 75.00 88 VAL A O 1
ATOM 703 N N . SER A 1 89 ? 25.458 -17.868 -9.505 1.00 73.81 89 SER A N 1
ATOM 704 C CA . SER A 1 89 ? 25.075 -18.341 -8.167 1.00 73.81 89 SER A CA 1
ATOM 705 C C . SER A 1 89 ? 23.604 -18.773 -8.065 1.00 73.81 89 SER A C 1
ATOM 707 O O . SER A 1 89 ? 23.249 -19.562 -7.192 1.00 73.81 89 SER A O 1
ATOM 709 N N . ARG A 1 90 ? 22.737 -18.248 -8.940 1.00 71.50 90 ARG A N 1
ATOM 710 C CA . ARG A 1 90 ? 21.294 -18.540 -8.975 1.00 71.50 90 ARG A CA 1
ATOM 711 C C . ARG A 1 90 ? 20.929 -19.791 -9.776 1.00 71.50 90 ARG A C 1
ATOM 713 O O . ARG A 1 90 ? 19.785 -20.237 -9.701 1.00 71.50 90 ARG A O 1
ATOM 720 N N . GLN A 1 91 ? 21.853 -20.348 -10.559 1.00 69.25 91 GLN A N 1
ATOM 721 C CA . GLN A 1 91 ? 21.573 -21.540 -11.358 1.00 69.25 91 GLN A CA 1
ATOM 722 C C . GLN A 1 91 ? 21.394 -22.762 -10.450 1.00 69.25 91 GLN A C 1
ATOM 724 O O . GLN A 1 91 ? 22.248 -23.074 -9.622 1.00 69.25 91 GLN A O 1
ATOM 729 N N . ALA A 1 92 ? 20.275 -23.471 -10.614 1.00 66.44 92 ALA A N 1
ATOM 730 C CA . ALA A 1 92 ? 20.058 -24.736 -9.927 1.00 66.44 92 ALA A CA 1
ATOM 731 C C . ALA A 1 92 ? 21.086 -25.770 -10.409 1.00 66.44 92 ALA A C 1
ATOM 733 O O . ALA A 1 92 ? 21.251 -25.984 -11.611 1.00 66.44 92 ALA A O 1
ATOM 734 N N . VAL A 1 93 ? 21.765 -26.426 -9.468 1.00 68.44 93 VAL A N 1
ATOM 735 C CA . VAL A 1 93 ? 22.693 -27.515 -9.783 1.00 68.44 93 VAL A CA 1
ATOM 736 C C . VAL A 1 93 ? 21.887 -28.796 -9.965 1.00 68.44 93 VAL A C 1
ATOM 738 O O . VAL A 1 93 ? 21.264 -29.287 -9.024 1.00 68.44 93 VAL A O 1
ATOM 741 N N . ILE A 1 94 ? 21.896 -29.340 -11.181 1.00 74.81 94 ILE A N 1
ATOM 742 C CA . ILE A 1 94 ? 21.314 -30.652 -11.468 1.00 74.81 94 ILE A CA 1
ATOM 743 C C . ILE A 1 94 ? 22.279 -31.707 -10.919 1.00 74.81 94 ILE A C 1
ATOM 745 O O . ILE A 1 94 ? 23.399 -31.840 -11.406 1.00 74.81 94 ILE A O 1
ATOM 749 N N . ILE A 1 95 ? 21.852 -32.431 -9.881 1.00 69.69 95 ILE A N 1
ATOM 750 C CA . ILE A 1 95 ? 22.692 -33.407 -9.162 1.00 69.69 95 ILE A CA 1
ATOM 751 C C . ILE A 1 95 ? 23.046 -34.607 -10.057 1.00 69.69 95 ILE A C 1
ATOM 753 O O . ILE A 1 95 ? 24.120 -35.185 -9.909 1.00 69.69 95 ILE A O 1
ATOM 757 N N . ASP A 1 96 ? 22.181 -34.929 -11.019 1.00 73.69 96 ASP A N 1
ATOM 758 C CA . ASP A 1 96 ? 22.341 -36.086 -11.904 1.00 73.69 96 ASP A CA 1
ATOM 759 C C . ASP A 1 96 ? 23.371 -35.869 -13.036 1.00 73.69 96 ASP A C 1
ATOM 761 O O . ASP A 1 96 ? 23.857 -36.843 -13.606 1.00 73.69 96 ASP A O 1
ATOM 765 N N . ASP A 1 97 ? 23.732 -34.616 -13.355 1.00 74.31 97 ASP A N 1
ATOM 766 C CA . ASP A 1 97 ? 24.750 -34.260 -14.365 1.00 74.31 97 ASP A CA 1
ATOM 767 C C . ASP A 1 97 ? 25.439 -32.925 -14.001 1.00 74.31 97 ASP A C 1
ATOM 769 O O . ASP A 1 97 ? 25.086 -31.861 -14.529 1.00 74.31 97 ASP A O 1
ATOM 773 N N . PRO A 1 98 ? 26.397 -32.932 -13.053 1.00 73.38 98 PRO A N 1
ATOM 774 C CA . PRO A 1 98 ? 27.063 -31.712 -12.620 1.00 73.38 98 PRO A CA 1
ATOM 775 C C . PRO A 1 98 ? 28.001 -31.179 -13.712 1.00 73.38 98 PRO A C 1
ATOM 777 O O . PRO A 1 98 ? 28.986 -31.817 -14.085 1.00 73.38 98 PRO A O 1
ATOM 780 N N . LYS A 1 99 ? 27.735 -29.959 -14.190 1.00 77.56 99 LYS A N 1
ATOM 781 C CA . LYS A 1 99 ? 28.587 -29.248 -15.158 1.00 77.56 99 LYS A CA 1
ATOM 782 C C . LYS A 1 99 ? 29.492 -28.239 -14.465 1.00 77.56 99 LYS A C 1
ATOM 784 O O . LYS A 1 99 ? 29.098 -27.593 -13.496 1.00 77.56 99 LYS A O 1
ATOM 789 N N . LEU A 1 100 ? 30.705 -28.075 -14.995 1.00 73.31 100 LEU A N 1
ATOM 790 C CA . LEU A 1 100 ? 31.622 -27.033 -14.541 1.00 73.31 100 LEU A CA 1
ATOM 791 C C . LEU A 1 100 ? 31.089 -25.656 -14.946 1.00 73.31 100 LEU A C 1
ATOM 793 O O . LEU A 1 100 ? 30.779 -25.417 -16.114 1.00 73.31 100 LEU A O 1
ATOM 797 N N . LEU A 1 101 ? 30.999 -24.759 -13.967 1.00 70.00 101 LEU A N 1
ATOM 798 C CA . LEU A 1 101 ? 30.588 -23.377 -14.183 1.00 70.00 101 LEU A CA 1
ATOM 799 C C . LEU A 1 101 ? 31.715 -22.596 -14.883 1.00 70.00 101 LEU A C 1
ATOM 801 O O . LEU A 1 101 ? 32.896 -22.885 -14.658 1.00 70.00 101 LEU A O 1
ATOM 805 N N . PRO A 1 102 ? 31.384 -21.614 -15.741 1.00 72.25 102 PRO A N 1
ATOM 806 C CA . PRO A 1 102 ? 32.387 -20.784 -16.395 1.00 72.25 102 PRO A CA 1
ATOM 807 C C . PRO A 1 102 ? 33.205 -19.989 -15.359 1.00 72.25 102 PRO A C 1
ATOM 809 O O . PRO A 1 102 ? 32.671 -19.611 -14.313 1.00 72.25 102 PRO A O 1
ATOM 812 N N . PRO A 1 103 ? 34.493 -19.708 -15.631 1.00 68.56 103 PRO A N 1
ATOM 813 C CA . PRO A 1 103 ? 35.333 -18.946 -14.715 1.00 68.56 103 PRO A CA 1
ATOM 814 C C . PRO A 1 103 ? 34.791 -17.521 -14.552 1.00 68.56 103 PRO A C 1
ATOM 816 O O . PRO A 1 103 ? 34.597 -16.802 -15.535 1.00 68.56 103 PRO A O 1
ATOM 819 N N . LEU A 1 104 ? 34.559 -17.123 -13.300 1.00 66.25 104 LEU A N 1
ATOM 820 C CA . LEU A 1 104 ? 34.180 -15.760 -12.934 1.00 66.25 104 LEU A CA 1
ATOM 821 C C . LEU A 1 104 ? 35.368 -14.826 -13.228 1.00 66.25 104 LEU A C 1
ATOM 823 O O . LEU A 1 104 ? 36.490 -15.119 -12.812 1.00 66.25 104 LEU A O 1
ATOM 827 N N . LYS A 1 105 ? 35.132 -13.743 -13.975 1.00 60.41 105 LYS A N 1
ATOM 828 C CA . LYS A 1 105 ? 36.105 -12.655 -14.164 1.00 60.41 105 LYS A CA 1
ATOM 829 C C . LYS A 1 105 ? 35.885 -11.561 -13.137 1.00 60.41 105 LYS A C 1
ATOM 831 O O . LYS A 1 105 ? 34.699 -11.256 -12.880 1.00 60.41 105 LYS A O 1
#

Foldseek 3Di:
DDDDDDPDFDAPPVRHGCVVVVHDDDPDDDDDPVQPPVLDDPPPPCLRPVNVVVVCVVVVPDRPPPPPPDPPSDHRDDPPPDDPVVVQVPDDADPVDGDDDDDDD